Protein AF-A0A6B0X9F2-F1 (afdb_monomer_lite)

Foldseek 3Di:
DAQPLCVVCVVLLVQLLVQLVCCVVPVDDGPLVSLVVLLVSLVVLLVVLVVVVCVVPPVSLQSNLVSLCSSLSSLLSHDADPDLLSNLVSLLSSCVSCVSNVNLVVSLVSLVVDDDRPQPCVDDPVSNVSSVVSVVSSCVSNVNPPPPPDD

pLDDT: mean 87.17, std 11.59, range [37.88, 97.44]

Radius of gyration: 16.57 Å; chains: 1; bounding box: 43×41×41 Å

Secondary structure (DSSP, 8-state):
---HHHHHTHHHHHHHHHHHHHHHHH-PPP-HHHHHHHHHHHHHHHHHHHHTTGGG-HHHHHHHHHHHHHHHHHHHTSPPPSSHHHHHHHHHHHHHHHHHTT-HHHHHHHHHHSPPP---TTS-HHHHHHHHHHHHHHHHHTT--TTTT--

Structure (mmCIF, N/CA/C/O backbone):
data_AF-A0A6B0X9F2-F1
#
_entry.id   AF-A0A6B0X9F2-F1
#
loop_
_atom_site.group_PDB
_atom_site.id
_atom_site.type_symbol
_atom_site.label_atom_id
_atom_site.label_alt_id
_atom_site.label_comp_id
_atom_site.label_asym_id
_atom_site.label_entity_id
_atom_site.label_seq_id
_atom_site.pdbx_PDB_ins_code
_atom_site.Cartn_x
_atom_site.Cartn_y
_atom_site.Cartn_z
_atom_site.occupancy
_atom_site.B_iso_or_equiv
_atom_site.auth_seq_id
_atom_site.auth_comp_id
_atom_site.auth_asym_id
_atom_site.auth_atom_id
_atom_site.pdbx_PDB_model_num
ATOM 1 N N . MET A 1 1 ? -16.708 13.340 14.259 1.00 61.38 1 MET A N 1
ATOM 2 C CA . MET A 1 1 ? -17.389 12.092 13.849 1.00 61.38 1 MET A CA 1
ATOM 3 C C . MET A 1 1 ? -16.388 11.350 12.998 1.00 61.38 1 MET A C 1
ATOM 5 O O . MET A 1 1 ? -15.766 12.028 12.187 1.00 61.38 1 MET A O 1
ATOM 9 N N . SER A 1 2 ? -16.171 10.059 13.250 1.00 73.44 2 SER A N 1
ATOM 10 C CA . SER A 1 2 ? -15.194 9.296 12.471 1.00 73.44 2 SER A CA 1
ATOM 11 C C . SER A 1 2 ? -15.697 9.139 11.039 1.00 73.44 2 SER A C 1
ATOM 13 O O . SER A 1 2 ? -16.906 9.163 10.790 1.00 73.44 2 SER A O 1
ATOM 15 N N . HIS A 1 3 ? -14.774 9.055 10.086 1.00 81.69 3 HIS A N 1
ATOM 16 C CA . HIS A 1 3 ? -15.112 8.846 8.686 1.00 81.69 3 HIS A CA 1
ATOM 17 C C . HIS A 1 3 ? -15.993 7.594 8.527 1.00 81.69 3 HIS A C 1
ATOM 19 O O . HIS A 1 3 ? -15.615 6.498 8.948 1.00 81.69 3 HIS A O 1
ATOM 25 N N . TRP A 1 4 ? -17.166 7.751 7.910 1.00 85.94 4 TRP A N 1
ATOM 26 C CA . TRP A 1 4 ? -18.206 6.714 7.854 1.00 85.94 4 TRP A CA 1
ATOM 27 C C . TRP A 1 4 ? -17.702 5.391 7.250 1.00 85.94 4 TRP A C 1
ATOM 29 O O . TRP A 1 4 ? -18.047 4.315 7.732 1.00 85.94 4 TRP A O 1
ATOM 39 N N . LEU A 1 5 ? -16.830 5.465 6.235 1.00 84.38 5 LEU A N 1
ATOM 40 C CA . LEU A 1 5 ? -16.269 4.284 5.571 1.00 84.38 5 LEU A CA 1
ATOM 41 C C . LEU A 1 5 ? -15.306 3.512 6.483 1.00 84.38 5 LEU A C 1
ATOM 43 O O . LEU A 1 5 ? -15.192 2.295 6.368 1.00 84.38 5 LEU A O 1
ATOM 47 N N . LEU A 1 6 ? -14.619 4.208 7.397 1.00 85.00 6 LEU A N 1
ATOM 48 C CA . LEU A 1 6 ? -13.744 3.557 8.373 1.00 85.00 6 LEU A CA 1
ATOM 49 C C . LEU A 1 6 ? -14.575 2.820 9.426 1.00 85.00 6 LEU A C 1
ATOM 51 O O . LEU A 1 6 ? -14.226 1.705 9.799 1.00 85.00 6 LEU A O 1
ATOM 55 N N . GLU A 1 7 ? -15.701 3.403 9.848 1.00 86.75 7 GLU A N 1
ATOM 56 C CA . GLU A 1 7 ? -16.622 2.764 10.795 1.00 86.75 7 GLU A CA 1
ATOM 57 C C . GLU A 1 7 ? -17.283 1.510 10.196 1.00 86.75 7 GLU A C 1
ATOM 59 O O . GLU A 1 7 ? -17.335 0.469 10.848 1.00 86.75 7 GLU A O 1
ATOM 64 N N . GLU A 1 8 ? -17.746 1.574 8.943 1.00 88.25 8 GLU A N 1
ATOM 65 C CA . GLU A 1 8 ? -18.437 0.452 8.289 1.00 88.25 8 GLU A CA 1
ATOM 66 C C . GLU A 1 8 ? -17.504 -0.742 8.009 1.00 88.25 8 GLU A C 1
ATOM 68 O O . GLU A 1 8 ? -17.936 -1.895 8.005 1.00 88.25 8 GLU A O 1
ATOM 73 N N . GLN A 1 9 ? -16.215 -0.484 7.776 1.00 88.56 9 GLN A N 1
ATOM 74 C CA . GLN A 1 9 ? -15.267 -1.480 7.262 1.00 88.56 9 GLN A CA 1
ATOM 75 C C . GLN A 1 9 ? -14.244 -1.939 8.312 1.00 88.56 9 GLN A C 1
ATOM 77 O O . GLN A 1 9 ? -13.284 -2.648 7.989 1.00 88.56 9 GLN A O 1
ATOM 82 N N . GLU A 1 10 ? -14.466 -1.578 9.577 1.00 88.38 10 GLU A N 1
ATOM 83 C CA . GLU A 1 10 ? -13.551 -1.840 10.687 1.00 88.38 10 GLU A CA 1
ATOM 84 C C . GLU A 1 10 ? -13.248 -3.334 10.861 1.00 88.38 10 GLU A C 1
ATOM 86 O O . GLU A 1 10 ? -12.090 -3.733 10.989 1.00 88.38 10 GLU A O 1
ATOM 91 N N . GLU A 1 11 ? -14.269 -4.193 10.799 1.00 88.31 11 GLU A N 1
ATOM 92 C CA . GLU A 1 11 ? -14.082 -5.641 10.947 1.00 88.31 11 GLU A CA 1
ATOM 93 C C . GLU A 1 11 ? -13.207 -6.224 9.831 1.00 88.31 11 GLU A C 1
ATOM 95 O O . GLU A 1 11 ? -12.300 -7.017 10.098 1.00 88.31 11 GLU A O 1
ATOM 100 N N . MET A 1 12 ? -13.439 -5.805 8.583 1.00 90.69 12 MET A N 1
ATOM 101 C CA . MET A 1 12 ? -12.651 -6.250 7.432 1.00 90.69 12 MET A CA 1
ATOM 102 C C . MET A 1 12 ? -11.198 -5.778 7.553 1.00 90.69 12 MET A C 1
ATOM 104 O O . MET A 1 12 ? -10.276 -6.564 7.317 1.00 90.69 12 MET A O 1
ATOM 108 N N . ARG A 1 13 ? -10.988 -4.521 7.967 1.00 90.44 13 ARG A N 1
ATOM 109 C CA . ARG A 1 13 ? -9.662 -3.942 8.221 1.00 90.44 13 ARG A CA 1
ATOM 110 C C . ARG A 1 13 ? -8.887 -4.764 9.249 1.00 90.44 13 ARG A C 1
ATOM 112 O O . ARG A 1 13 ? -7.778 -5.216 8.962 1.00 90.44 13 ARG A O 1
ATOM 119 N N . GLN A 1 14 ? -9.485 -5.021 10.411 1.00 91.88 14 GLN A N 1
ATOM 120 C CA . GLN A 1 14 ? -8.849 -5.787 11.488 1.00 91.88 14 GLN A CA 1
ATOM 121 C C . GLN A 1 14 ? -8.523 -7.222 11.060 1.00 91.88 14 GLN A C 1
ATOM 123 O O . GLN A 1 14 ? -7.441 -7.743 11.350 1.00 91.88 14 GLN A O 1
ATOM 128 N N . GLN A 1 15 ? -9.432 -7.869 10.326 1.00 90.81 15 GLN A N 1
ATOM 129 C CA . GLN A 1 15 ? -9.200 -9.211 9.796 1.00 90.81 15 GLN A CA 1
ATOM 130 C C . GLN A 1 15 ? -8.037 -9.238 8.797 1.00 90.81 15 GLN A C 1
ATOM 132 O O . GLN A 1 15 ? -7.172 -10.110 8.903 1.00 90.81 15 GLN A O 1
ATOM 137 N N . ALA A 1 16 ? -7.971 -8.280 7.869 1.00 90.50 16 ALA A N 1
ATOM 138 C CA . ALA A 1 16 ? -6.897 -8.194 6.883 1.00 90.50 16 ALA A CA 1
ATOM 139 C C . ALA A 1 16 ? -5.528 -7.932 7.536 1.00 90.50 16 ALA A C 1
ATOM 141 O O . ALA A 1 16 ? -4.560 -8.633 7.235 1.00 90.50 16 ALA A O 1
ATOM 142 N N . LEU A 1 17 ? -5.447 -6.994 8.488 1.00 91.31 17 LEU A N 1
ATOM 143 C CA . LEU A 1 17 ? -4.208 -6.705 9.224 1.00 91.31 17 LEU A CA 1
ATOM 144 C C . LEU A 1 17 ? -3.718 -7.931 10.005 1.00 91.31 17 LEU A C 1
ATOM 146 O O . LEU A 1 17 ? -2.532 -8.270 9.971 1.00 91.31 17 LEU A O 1
ATOM 150 N N . LYS A 1 18 ? -4.641 -8.663 10.639 1.00 91.12 18 LYS A N 1
ATOM 151 C CA . LYS A 1 18 ? -4.323 -9.916 11.329 1.00 91.12 18 LYS A CA 1
ATOM 152 C C . LYS A 1 18 ? -3.777 -10.976 10.371 1.00 91.12 18 LYS A C 1
ATOM 154 O O . LYS A 1 18 ? -2.835 -11.677 10.733 1.00 91.12 18 LYS A O 1
ATOM 159 N N . GLN A 1 19 ? -4.324 -11.097 9.159 1.00 87.81 19 GLN A N 1
ATOM 160 C CA . GLN A 1 19 ? -3.809 -12.025 8.142 1.00 87.81 19 GLN A CA 1
ATOM 161 C C . GLN A 1 19 ? -2.374 -11.681 7.735 1.00 87.81 19 GLN A C 1
ATOM 163 O O . GLN A 1 19 ? -1.528 -12.574 7.698 1.00 87.81 19 GLN A O 1
ATOM 168 N N . VAL A 1 20 ? -2.072 -10.398 7.511 1.00 87.62 20 VAL A N 1
ATOM 169 C CA . VAL A 1 20 ? -0.704 -9.947 7.206 1.00 87.62 20 VAL A CA 1
ATOM 170 C C . VAL A 1 20 ? 0.257 -10.315 8.335 1.00 87.62 20 VAL A C 1
ATOM 172 O O . VAL A 1 20 ? 1.315 -10.895 8.088 1.00 87.62 20 VAL A O 1
ATOM 175 N N . GLN A 1 21 ? -0.127 -10.049 9.583 1.00 87.00 21 GLN A N 1
ATOM 176 C CA . GLN A 1 21 ? 0.717 -10.349 10.737 1.00 87.00 21 GLN A CA 1
ATOM 177 C C . GLN A 1 21 ? 0.928 -11.860 10.930 1.00 87.00 21 GLN A C 1
ATOM 179 O O . GLN A 1 21 ? 2.030 -12.311 11.245 1.00 87.00 21 GLN A O 1
ATOM 184 N N . LEU A 1 22 ? -0.107 -12.670 10.689 1.00 83.75 22 LEU A N 1
ATOM 185 C CA . LEU A 1 22 ? 0.002 -14.128 10.722 1.00 83.75 22 LEU A CA 1
ATOM 186 C C . LEU A 1 22 ? 0.908 -14.663 9.610 1.00 83.75 22 LEU A C 1
ATOM 188 O O . LEU A 1 22 ? 1.691 -15.577 9.873 1.00 83.75 22 LEU A O 1
ATOM 192 N N . ALA A 1 23 ? 0.832 -14.108 8.401 1.00 83.06 23 ALA A N 1
ATOM 193 C CA . ALA A 1 23 ? 1.672 -14.512 7.278 1.00 83.06 23 ALA A CA 1
ATOM 194 C C . ALA A 1 23 ? 3.154 -14.200 7.532 1.00 83.06 23 ALA A C 1
ATOM 196 O O . ALA A 1 23 ? 4.010 -15.061 7.314 1.00 83.06 23 ALA A O 1
ATOM 197 N N . GLN A 1 24 ? 3.449 -13.023 8.095 1.00 80.00 24 GLN A N 1
ATOM 198 C CA . GLN A 1 24 ? 4.803 -12.637 8.506 1.00 80.00 24 GLN A CA 1
ATOM 199 C C . GLN A 1 24 ? 5.374 -13.585 9.571 1.00 80.00 24 GLN A C 1
ATOM 201 O O . GLN A 1 24 ? 6.518 -14.018 9.454 1.00 80.00 24 GLN A O 1
ATOM 206 N N . ASN A 1 25 ? 4.566 -13.961 10.567 1.00 77.62 25 ASN A N 1
ATOM 207 C CA . ASN A 1 25 ? 5.018 -14.774 11.701 1.00 77.62 25 ASN A CA 1
ATOM 208 C C . ASN A 1 25 ? 5.042 -16.286 11.425 1.00 77.62 25 ASN A C 1
ATOM 210 O O . ASN A 1 25 ? 5.825 -17.009 12.033 1.00 77.62 25 ASN A O 1
ATOM 214 N N . SER A 1 26 ? 4.152 -16.778 10.561 1.00 71.56 26 SER A N 1
ATOM 215 C CA . SER A 1 26 ? 3.859 -18.217 10.435 1.00 71.56 26 SER A CA 1
ATOM 216 C C . SER A 1 26 ? 4.166 -18.787 9.049 1.00 71.56 26 SER A C 1
ATOM 218 O O . SER A 1 26 ? 3.926 -19.973 8.834 1.00 71.56 26 SER A O 1
ATOM 220 N N . HIS A 1 27 ? 4.590 -17.946 8.096 1.00 64.50 27 HIS A N 1
ATOM 221 C CA . HIS A 1 27 ? 4.733 -18.280 6.667 1.00 64.50 27 HIS A CA 1
ATOM 222 C C . HIS A 1 27 ? 3.480 -18.942 6.061 1.00 64.50 27 HIS A C 1
ATOM 224 O O . HIS A 1 27 ? 3.553 -19.691 5.088 1.00 64.50 27 HIS A O 1
ATOM 230 N N . LYS A 1 28 ? 2.307 -18.681 6.650 1.00 72.00 28 LYS A N 1
ATOM 231 C CA . LYS A 1 28 ? 1.024 -19.149 6.127 1.00 72.00 28 LYS A CA 1
ATOM 232 C C . LYS A 1 28 ? 0.596 -18.262 4.968 1.00 72.00 28 LYS A C 1
ATOM 234 O O . LYS A 1 28 ? 0.807 -17.052 5.004 1.00 72.00 28 LYS A O 1
ATOM 239 N N . GLN A 1 29 ? -0.041 -18.876 3.975 1.00 74.44 29 GLN A N 1
ATOM 240 C CA . GLN A 1 29 ? -0.613 -18.150 2.851 1.00 74.44 29 GLN A CA 1
ATOM 241 C C . GLN A 1 29 ? -1.716 -17.216 3.359 1.00 74.44 29 GLN A C 1
ATOM 243 O O . GLN A 1 29 ? -2.668 -17.664 4.001 1.00 74.44 29 GLN A O 1
ATOM 248 N N . ALA A 1 30 ? -1.546 -15.922 3.107 1.00 82.81 30 ALA A N 1
ATOM 249 C CA . ALA A 1 30 ? -2.532 -14.914 3.451 1.00 82.81 30 ALA A CA 1
ATOM 250 C C . ALA A 1 30 ? -3.680 -14.920 2.432 1.00 82.81 30 ALA A C 1
ATOM 252 O O . ALA A 1 30 ? -3.479 -15.253 1.262 1.00 82.81 30 ALA A O 1
ATOM 253 N N . ASP A 1 31 ? -4.876 -14.510 2.855 1.00 90.06 31 ASP A N 1
ATOM 254 C CA . ASP A 1 31 ? -5.970 -14.242 1.921 1.00 90.06 31 ASP A CA 1
ATOM 255 C C . ASP A 1 31 ? -5.698 -12.929 1.171 1.00 90.06 31 ASP A C 1
ATOM 257 O O . ASP A 1 31 ? -6.070 -11.837 1.605 1.00 90.06 31 ASP A O 1
ATOM 261 N N . GLU A 1 32 ? -5.012 -13.041 0.034 1.00 91.38 32 GLU A N 1
ATOM 262 C CA . GLU A 1 32 ? -4.650 -11.901 -0.811 1.00 91.38 32 GLU A CA 1
ATOM 263 C C . GLU A 1 32 ? -5.869 -11.109 -1.297 1.00 91.38 32 GLU A C 1
ATOM 265 O O . GLU A 1 32 ? -5.779 -9.892 -1.464 1.00 91.38 32 GLU A O 1
ATOM 270 N N . LYS A 1 33 ? -7.022 -11.763 -1.509 1.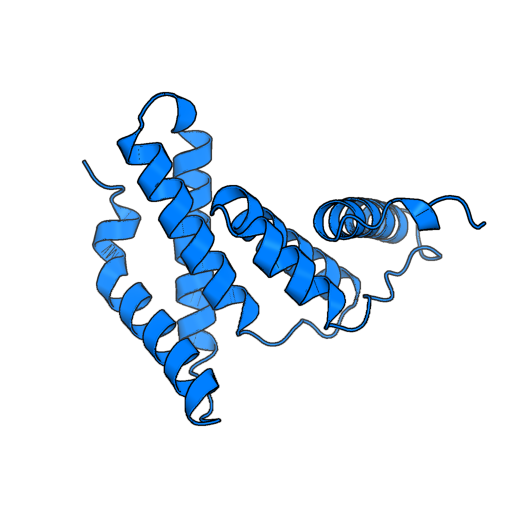00 92.94 33 LYS A N 1
ATOM 271 C CA . LYS A 1 33 ? -8.240 -11.075 -1.962 1.00 92.94 33 LYS A CA 1
ATOM 272 C C . LYS A 1 33 ? -8.800 -10.197 -0.855 1.00 92.94 33 LYS A C 1
ATOM 274 O O . LYS A 1 33 ? -9.168 -9.053 -1.123 1.00 92.94 33 LYS A O 1
ATOM 279 N N . LEU A 1 34 ? -8.837 -10.716 0.372 1.00 93.31 34 LEU A N 1
ATOM 280 C CA . LEU A 1 34 ? -9.242 -9.945 1.544 1.00 93.31 34 LEU A CA 1
ATOM 281 C C . LEU A 1 34 ? -8.296 -8.762 1.773 1.00 93.31 34 LEU A C 1
ATOM 283 O O . LEU A 1 34 ? -8.759 -7.636 1.938 1.00 93.31 34 LEU A O 1
ATOM 287 N N . ILE A 1 35 ? -6.982 -9.002 1.722 1.00 94.12 35 ILE A N 1
ATOM 288 C CA . ILE A 1 35 ? -5.964 -7.958 1.906 1.00 94.12 35 ILE A CA 1
ATOM 289 C C . ILE A 1 35 ? -6.100 -6.874 0.837 1.00 94.12 35 ILE A C 1
ATOM 291 O O . ILE A 1 35 ? -6.116 -5.691 1.172 1.00 94.12 35 ILE A O 1
ATOM 295 N N . ARG A 1 36 ? -6.242 -7.256 -0.438 1.00 94.88 36 ARG A N 1
ATOM 296 C CA . ARG A 1 36 ? -6.408 -6.295 -1.533 1.00 94.88 36 ARG A CA 1
ATOM 297 C C . ARG A 1 36 ? -7.678 -5.472 -1.373 1.00 94.88 36 ARG A C 1
ATOM 299 O O . ARG A 1 36 ? -7.609 -4.253 -1.463 1.00 94.88 36 ARG A O 1
ATOM 306 N N . ARG A 1 37 ? -8.808 -6.112 -1.062 1.00 94.88 37 ARG A N 1
ATOM 307 C CA . ARG A 1 37 ? -10.076 -5.405 -0.849 1.00 94.88 37 ARG A CA 1
ATOM 308 C C . ARG A 1 37 ? -9.989 -4.415 0.313 1.00 94.88 37 ARG A C 1
ATOM 310 O O . ARG A 1 37 ? -10.441 -3.285 0.171 1.00 94.88 37 ARG A O 1
ATOM 317 N N . ALA A 1 38 ? -9.401 -4.821 1.437 1.00 95.31 38 ALA A N 1
ATOM 318 C CA . ALA A 1 38 ? -9.218 -3.942 2.587 1.00 95.31 38 ALA A CA 1
ATOM 319 C C . ALA A 1 38 ? -8.283 -2.764 2.266 1.00 95.31 38 ALA A C 1
ATOM 321 O O . ALA A 1 38 ? -8.589 -1.632 2.629 1.00 95.31 38 ALA A O 1
ATOM 322 N N . ALA A 1 39 ? -7.192 -3.007 1.534 1.00 96.12 39 ALA A N 1
ATOM 323 C CA . ALA A 1 39 ? -6.287 -1.954 1.081 1.00 96.12 39 ALA A CA 1
ATOM 324 C C . ALA A 1 39 ? -6.974 -0.948 0.143 1.00 96.12 39 ALA A C 1
ATOM 326 O O . ALA A 1 39 ? -6.811 0.255 0.324 1.00 96.12 39 ALA A O 1
ATOM 327 N N . ASP A 1 40 ? -7.751 -1.428 -0.833 1.00 95.19 40 ASP A N 1
ATOM 328 C CA . ASP A 1 40 ? -8.464 -0.572 -1.788 1.00 95.19 40 ASP A CA 1
ATOM 329 C C . ASP A 1 40 ? -9.521 0.299 -1.076 1.00 95.19 40 ASP A C 1
ATOM 331 O O . ASP A 1 40 ? -9.622 1.491 -1.347 1.00 95.19 40 ASP A O 1
ATOM 335 N N . VAL A 1 41 ? -10.260 -0.260 -0.110 1.00 96.00 41 VAL A N 1
ATOM 336 C CA . VAL A 1 41 ? -11.246 0.488 0.694 1.00 96.00 41 VAL A CA 1
ATOM 337 C C . VAL A 1 41 ? -10.587 1.546 1.581 1.00 96.00 41 VAL A C 1
ATOM 339 O O . VAL A 1 41 ? -11.082 2.668 1.670 1.00 96.00 41 VAL A O 1
ATOM 342 N N . LEU A 1 42 ? -9.466 1.217 2.224 1.00 95.62 42 LEU A N 1
ATOM 343 C CA . LEU A 1 42 ? -8.727 2.191 3.027 1.00 95.62 42 LEU A CA 1
ATOM 344 C C . LEU A 1 42 ? -8.150 3.311 2.168 1.00 95.62 42 LEU A C 1
ATOM 346 O O . LEU A 1 42 ? -8.183 4.465 2.580 1.00 95.62 42 LEU A O 1
ATOM 350 N N . GLU A 1 43 ? -7.664 3.000 0.967 1.00 95.62 43 GLU A N 1
ATOM 351 C CA . GLU A 1 43 ? -7.232 4.035 0.031 1.00 95.62 43 GLU A CA 1
ATOM 352 C C . GLU A 1 43 ? -8.391 4.951 -0.376 1.00 95.62 43 GLU A C 1
ATOM 354 O O . GLU A 1 43 ? -8.195 6.162 -0.434 1.00 95.62 43 GLU A O 1
ATOM 359 N N . MET A 1 44 ? -9.597 4.419 -0.602 1.00 95.56 44 MET A N 1
ATOM 360 C CA . MET A 1 44 ? -10.772 5.263 -0.854 1.00 95.56 44 MET A CA 1
ATOM 361 C C . MET A 1 44 ? -11.041 6.218 0.317 1.00 95.56 44 MET A C 1
ATOM 363 O O . MET A 1 44 ? -11.198 7.412 0.088 1.00 95.56 44 MET A O 1
ATOM 367 N N . ALA A 1 45 ? -10.992 5.729 1.562 1.00 94.25 45 ALA A N 1
ATOM 368 C CA . ALA A 1 45 ? -11.145 6.584 2.742 1.00 94.25 45 ALA A CA 1
ATOM 369 C C . ALA A 1 45 ? -10.049 7.662 2.831 1.00 94.25 45 ALA A C 1
ATOM 371 O O . ALA A 1 45 ? -10.325 8.805 3.185 1.00 94.25 45 ALA A O 1
ATOM 372 N N . VAL A 1 46 ? -8.803 7.316 2.492 1.00 95.00 46 VAL A N 1
ATOM 373 C CA . VAL A 1 46 ? -7.689 8.273 2.431 1.00 95.00 46 VAL A CA 1
ATOM 374 C C . VAL A 1 46 ? -7.955 9.350 1.384 1.00 95.00 46 VAL A C 1
ATOM 376 O O . VAL A 1 46 ? -7.755 10.527 1.670 1.00 95.00 46 VAL A O 1
ATOM 379 N N . LEU A 1 47 ? -8.411 8.973 0.188 1.00 94.00 47 LEU A N 1
ATOM 380 C CA . LEU A 1 47 ? -8.735 9.925 -0.874 1.00 94.00 47 LEU A CA 1
ATOM 381 C C . LEU A 1 47 ? -9.863 10.872 -0.454 1.00 94.00 47 LEU A C 1
ATOM 383 O O . LEU A 1 47 ? -9.717 12.079 -0.635 1.00 94.00 47 LEU A O 1
ATOM 387 N N . ASP A 1 48 ? -10.929 10.350 0.154 1.00 92.50 48 ASP A N 1
ATOM 388 C CA . ASP A 1 48 ? -12.041 11.160 0.664 1.00 92.50 48 ASP A CA 1
ATOM 389 C C . ASP A 1 48 ? -11.546 12.166 1.718 1.00 92.50 48 ASP A C 1
ATOM 391 O O . ASP A 1 48 ? -11.785 13.367 1.600 1.00 92.50 48 ASP A O 1
ATOM 395 N N . LEU A 1 49 ? -10.748 11.713 2.691 1.00 92.00 49 LEU A N 1
ATOM 396 C CA . LEU A 1 49 ? -10.182 12.573 3.737 1.00 92.00 49 LEU A CA 1
ATOM 397 C C . LEU A 1 49 ? -9.213 13.639 3.194 1.00 92.00 49 LEU A C 1
ATOM 399 O O . LEU A 1 49 ? -9.174 14.754 3.720 1.00 92.00 49 LEU A O 1
ATOM 403 N N . VAL A 1 50 ? -8.439 13.331 2.146 1.00 91.06 50 VAL A N 1
ATOM 404 C CA . VAL A 1 50 ? -7.586 14.319 1.458 1.00 91.06 50 VAL A CA 1
ATOM 405 C C . VAL A 1 50 ? -8.436 15.359 0.728 1.00 91.06 50 VAL A C 1
ATOM 407 O O . VAL A 1 50 ? -8.123 16.547 0.783 1.00 91.06 50 VAL A O 1
ATOM 410 N N . LEU A 1 51 ? -9.506 14.933 0.049 1.00 89.75 51 LEU A N 1
ATOM 411 C CA . LEU A 1 51 ? -10.399 15.827 -0.695 1.00 89.75 51 LEU A CA 1
ATOM 412 C C . LEU A 1 51 ? -11.233 16.730 0.222 1.00 89.75 51 LEU A C 1
ATOM 414 O O . LEU A 1 51 ? -11.554 17.853 -0.159 1.00 89.75 51 LEU A O 1
ATOM 418 N N . GLU A 1 52 ? -11.553 16.265 1.428 1.00 86.44 52 GLU A N 1
ATOM 419 C CA . GLU A 1 52 ? -12.262 17.036 2.454 1.00 86.44 52 GLU A CA 1
ATOM 420 C C . GLU A 1 52 ? -11.367 18.015 3.241 1.00 86.44 52 GLU A C 1
ATOM 422 O O . GLU A 1 52 ? -11.829 18.613 4.213 1.00 86.44 52 GLU A O 1
ATOM 427 N N . ASP A 1 53 ? -10.105 18.185 2.835 1.00 76.44 53 ASP A N 1
ATOM 428 C CA . ASP A 1 53 ? -9.112 19.055 3.476 1.00 76.44 53 ASP A CA 1
ATOM 429 C C . ASP A 1 53 ? -8.981 18.811 4.990 1.00 76.44 53 ASP A C 1
ATOM 431 O O . ASP A 1 53 ? -9.086 19.708 5.832 1.00 76.44 53 ASP A O 1
ATOM 435 N N . ALA A 1 54 ? -8.714 17.551 5.352 1.00 69.94 54 ALA A N 1
ATOM 436 C CA . ALA A 1 54 ? -8.461 17.132 6.731 1.00 69.94 54 ALA A CA 1
ATOM 437 C C . ALA A 1 54 ? -7.319 17.902 7.439 1.00 69.94 54 ALA A C 1
ATOM 439 O O . ALA A 1 54 ? -7.135 17.733 8.640 1.00 69.94 54 ALA A O 1
ATOM 440 N N . VAL A 1 55 ? -6.561 18.756 6.738 1.00 62.72 55 VAL A N 1
ATOM 441 C CA . VAL A 1 55 ? -5.437 19.547 7.273 1.00 62.72 55 VAL A CA 1
ATOM 442 C C . VAL A 1 55 ? -5.876 20.523 8.372 1.00 62.72 55 VAL A C 1
ATOM 444 O O . VAL A 1 55 ? -5.073 20.894 9.227 1.00 62.72 55 VAL A O 1
ATOM 447 N N . HIS A 1 56 ? -7.148 20.924 8.388 1.00 71.94 56 HIS A N 1
ATOM 448 C CA . HIS A 1 56 ? -7.681 21.868 9.374 1.00 71.94 56 HIS A CA 1
ATOM 449 C C . HIS A 1 56 ? -8.392 21.213 10.570 1.00 71.94 56 HIS A C 1
ATOM 451 O O . HIS A 1 56 ? -8.824 21.922 11.480 1.00 71.94 56 HIS A O 1
ATOM 457 N N . ASP A 1 57 ? -8.482 19.880 10.604 1.00 85.75 57 ASP A N 1
ATOM 458 C CA . ASP A 1 57 ? -9.115 19.114 11.680 1.00 85.75 57 ASP A CA 1
ATOM 459 C C . ASP A 1 57 ? -8.160 18.014 12.165 1.00 85.75 57 ASP A C 1
ATOM 461 O O . ASP A 1 57 ? -7.940 17.009 11.489 1.00 85.75 57 ASP A O 1
ATOM 465 N N . G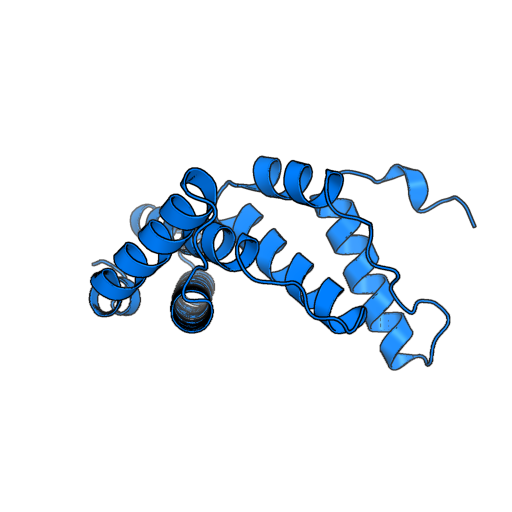LU A 1 58 ? -7.607 18.185 13.370 1.00 87.31 58 GLU A N 1
ATOM 466 C CA . GLU A 1 58 ? -6.649 17.240 13.958 1.00 87.31 58 GLU A CA 1
ATOM 467 C C . GLU A 1 58 ? -7.184 15.803 14.040 1.00 87.31 58 GLU A C 1
ATOM 469 O O . GLU A 1 58 ? -6.413 14.849 13.919 1.00 87.31 58 GLU A O 1
ATOM 474 N N . GLN A 1 59 ? -8.489 15.622 14.259 1.00 87.81 59 GLN A N 1
ATOM 475 C CA . GLN A 1 59 ? -9.085 14.293 14.344 1.00 87.81 59 GLN A CA 1
ATOM 476 C C . GLN A 1 59 ? -9.118 13.638 12.962 1.00 87.81 59 GLN A C 1
ATOM 478 O O . GLN A 1 59 ? -8.696 12.490 12.816 1.00 87.81 59 GLN A O 1
ATOM 483 N N . ARG A 1 60 ? -9.542 14.380 11.935 1.00 87.44 60 ARG A N 1
ATOM 484 C CA . ARG A 1 60 ? -9.535 13.894 10.547 1.00 87.44 60 ARG A CA 1
ATOM 485 C C . ARG A 1 60 ? -8.120 13.644 10.041 1.00 87.44 60 ARG A C 1
ATOM 487 O O . ARG A 1 60 ? -7.889 12.662 9.342 1.00 87.44 60 ARG A O 1
ATOM 494 N N . GLN A 1 61 ? -7.157 14.475 10.435 1.00 91.00 61 GLN A N 1
ATOM 495 C CA . GLN A 1 61 ? -5.748 14.261 10.117 1.00 91.00 61 GLN A CA 1
ATOM 496 C C . GLN A 1 61 ? -5.225 12.949 10.722 1.00 91.00 61 GLN A C 1
ATOM 498 O O . GLN A 1 61 ? -4.498 12.212 10.056 1.00 91.00 61 GLN A O 1
ATOM 503 N N . ARG A 1 62 ? -5.613 12.618 11.960 1.00 91.69 62 ARG A N 1
ATOM 504 C CA . ARG A 1 62 ? -5.260 11.327 12.576 1.00 91.69 62 ARG A CA 1
ATOM 505 C C . ARG A 1 62 ? -5.918 10.153 11.859 1.00 91.69 62 ARG A C 1
ATOM 507 O O . ARG A 1 62 ? -5.262 9.139 11.641 1.00 91.69 62 ARG A O 1
ATOM 514 N N . GLU A 1 63 ? -7.188 10.282 11.482 1.00 92.62 63 GLU A N 1
ATOM 515 C CA . GLU A 1 63 ? -7.902 9.255 10.711 1.00 92.62 63 GLU A CA 1
ATOM 516 C C . GLU A 1 63 ? -7.241 9.016 9.349 1.00 92.62 63 GLU A C 1
ATOM 518 O O . GLU A 1 63 ? -7.007 7.865 8.981 1.00 92.62 63 GLU A O 1
ATOM 523 N N . LEU A 1 64 ? -6.838 10.089 8.661 1.00 94.44 64 LEU A N 1
ATOM 524 C CA . LEU A 1 64 ? -6.082 10.035 7.410 1.00 94.44 64 LEU A CA 1
ATOM 525 C C . LEU A 1 64 ? -4.766 9.272 7.591 1.00 94.44 64 LEU A C 1
ATOM 527 O O . LEU A 1 64 ? -4.476 8.347 6.832 1.00 94.44 64 LEU A O 1
ATOM 531 N N . GLN A 1 65 ? -3.979 9.643 8.606 1.00 95.19 65 GLN A N 1
ATOM 532 C CA . GLN A 1 65 ? -2.688 9.014 8.883 1.00 95.19 65 GLN A CA 1
ATOM 533 C C . GLN A 1 65 ? -2.840 7.521 9.191 1.00 95.19 65 GLN A C 1
ATOM 535 O O . GLN A 1 65 ? -2.111 6.698 8.638 1.00 95.19 65 GLN A O 1
ATOM 540 N N . LEU A 1 66 ? -3.805 7.156 10.038 1.00 95.06 66 LEU A N 1
ATOM 541 C CA . LEU A 1 66 ? -4.059 5.761 10.397 1.00 95.06 66 LEU A CA 1
ATOM 542 C C . LEU A 1 66 ? -4.522 4.942 9.189 1.00 95.06 66 LEU A C 1
ATOM 544 O O . LEU A 1 66 ? -3.964 3.877 8.926 1.00 95.06 66 LEU A O 1
ATOM 548 N N . ALA A 1 67 ? -5.492 5.449 8.425 1.00 95.75 67 ALA A N 1
ATOM 549 C CA . ALA A 1 67 ? -5.997 4.760 7.243 1.00 95.75 67 ALA A CA 1
ATOM 550 C C . ALA A 1 67 ? -4.898 4.565 6.185 1.00 95.75 67 ALA A C 1
ATOM 552 O O . ALA A 1 67 ? -4.764 3.476 5.625 1.00 95.75 67 ALA A O 1
ATOM 553 N N . ALA A 1 68 ? -4.062 5.584 5.959 1.00 97.25 68 ALA A N 1
ATOM 554 C CA . ALA A 1 68 ? -2.952 5.513 5.015 1.00 97.25 68 ALA A CA 1
ATOM 555 C C . ALA A 1 68 ? -1.852 4.540 5.473 1.00 97.25 68 ALA A C 1
ATOM 557 O O . ALA A 1 68 ? -1.344 3.758 4.665 1.00 97.25 68 ALA A O 1
ATOM 558 N N . ALA A 1 69 ? -1.524 4.526 6.769 1.00 97.44 69 ALA A N 1
ATOM 559 C CA . ALA A 1 69 ? -0.557 3.591 7.337 1.00 97.44 69 ALA A CA 1
ATOM 560 C C . ALA A 1 69 ? -1.030 2.132 7.221 1.00 97.44 69 ALA A C 1
ATOM 562 O O . ALA A 1 69 ? -0.244 1.259 6.840 1.00 97.44 69 ALA A O 1
ATOM 563 N N . ASP A 1 70 ? -2.309 1.869 7.499 1.00 97.25 70 ASP A N 1
ATOM 564 C CA . ASP A 1 70 ? -2.901 0.538 7.364 1.00 97.25 70 ASP A CA 1
ATOM 565 C C . ASP A 1 70 ? -2.947 0.102 5.893 1.00 97.25 70 ASP A C 1
ATOM 567 O O . ASP A 1 70 ? -2.523 -1.010 5.566 1.00 97.25 70 ASP A O 1
ATOM 571 N N . ALA A 1 71 ? -3.374 0.987 4.983 1.00 97.44 71 ALA A N 1
ATOM 572 C CA . ALA A 1 71 ? -3.388 0.713 3.546 1.00 97.44 71 ALA A CA 1
ATOM 573 C C . ALA A 1 71 ? -1.986 0.369 3.024 1.00 97.44 71 ALA A C 1
ATOM 575 O O . ALA A 1 71 ? -1.818 -0.616 2.302 1.00 97.44 71 ALA A O 1
ATOM 576 N N . PHE A 1 72 ? -0.961 1.123 3.435 1.00 97.31 72 PHE A N 1
ATOM 577 C CA . PHE A 1 72 ? 0.433 0.818 3.114 1.00 97.31 72 PHE A CA 1
ATOM 578 C C . PHE A 1 72 ? 0.856 -0.562 3.635 1.00 97.31 72 PHE A C 1
ATOM 580 O O . PHE A 1 72 ? 1.431 -1.354 2.882 1.00 97.31 72 PHE A O 1
ATOM 587 N N . CYS A 1 73 ? 0.549 -0.881 4.896 1.00 95.12 73 CYS A N 1
ATOM 588 C CA . CYS A 1 73 ? 0.880 -2.176 5.492 1.00 95.12 73 CYS A CA 1
ATOM 589 C C . CYS A 1 73 ? 0.258 -3.346 4.719 1.00 95.12 73 CYS A C 1
ATOM 591 O O . CYS A 1 73 ? 0.936 -4.349 4.480 1.00 95.12 73 CYS A O 1
ATOM 593 N N . LEU A 1 74 ? -1.007 -3.208 4.315 1.00 95.88 74 LEU A N 1
ATOM 594 C CA . LEU A 1 74 ? -1.725 -4.218 3.541 1.00 95.88 74 LEU A CA 1
ATOM 595 C C . LEU A 1 74 ? -1.179 -4.339 2.115 1.00 95.88 74 LEU A C 1
ATOM 597 O O . LEU A 1 74 ? -0.905 -5.450 1.666 1.00 95.88 74 LEU A O 1
ATOM 601 N N . LEU A 1 75 ? -0.963 -3.220 1.414 1.00 94.94 75 LEU A N 1
ATOM 602 C CA . LEU A 1 75 ? -0.411 -3.234 0.056 1.00 94.94 75 LEU A CA 1
ATOM 603 C C . LEU A 1 75 ? 0.966 -3.890 0.020 1.00 94.94 75 LEU A C 1
ATOM 605 O O . LEU A 1 75 ? 1.214 -4.719 -0.847 1.00 94.94 75 LEU A O 1
ATOM 609 N N . ARG A 1 76 ? 1.838 -3.590 0.985 1.00 93.19 76 ARG A N 1
ATOM 610 C CA . ARG A 1 76 ? 3.181 -4.181 1.069 1.00 93.19 76 ARG A CA 1
ATOM 611 C C . ARG A 1 76 ? 3.167 -5.711 1.197 1.00 93.19 76 ARG A C 1
ATOM 613 O O . ARG A 1 76 ? 4.152 -6.352 0.849 1.00 93.19 76 ARG A O 1
ATOM 620 N N . ALA A 1 77 ? 2.081 -6.298 1.700 1.00 91.88 77 ALA A N 1
ATOM 621 C CA . ALA A 1 77 ? 1.938 -7.746 1.839 1.00 91.88 77 ALA A CA 1
ATOM 622 C C . ALA A 1 77 ? 1.473 -8.451 0.552 1.00 91.88 77 ALA A C 1
ATOM 624 O O . ALA A 1 77 ? 1.472 -9.680 0.501 1.00 91.88 77 ALA A O 1
ATOM 625 N N . LEU A 1 78 ? 1.052 -7.700 -0.469 1.00 92.12 78 LEU A N 1
ATOM 626 C CA . LEU A 1 78 ? 0.553 -8.250 -1.727 1.00 92.12 78 LEU A CA 1
ATOM 627 C C . LEU A 1 78 ? 1.693 -8.480 -2.727 1.00 92.12 78 LEU A C 1
ATOM 629 O O . LEU A 1 78 ? 2.662 -7.716 -2.744 1.00 92.12 78 LEU A O 1
ATOM 633 N N . PRO A 1 79 ? 1.566 -9.483 -3.616 1.00 91.31 79 PRO A N 1
ATOM 634 C CA . PRO A 1 79 ? 2.538 -9.689 -4.676 1.00 91.31 79 PRO A CA 1
ATOM 635 C C . PRO A 1 79 ? 2.564 -8.490 -5.630 1.00 91.31 79 PRO A C 1
ATOM 637 O O . PRO A 1 79 ? 1.529 -7.906 -5.974 1.00 91.31 79 PRO A O 1
ATOM 640 N N . ARG A 1 80 ? 3.767 -8.141 -6.087 1.00 90.69 80 ARG A N 1
ATOM 641 C CA . ARG A 1 80 ? 3.960 -7.101 -7.096 1.00 90.69 80 ARG A CA 1
ATOM 642 C C . ARG A 1 80 ? 3.422 -7.580 -8.455 1.00 90.69 80 ARG A C 1
ATOM 644 O O . ARG A 1 80 ? 3.631 -8.741 -8.810 1.00 90.69 80 ARG A O 1
ATOM 651 N N . PRO A 1 81 ? 2.788 -6.697 -9.246 1.00 92.81 81 PRO A N 1
ATOM 652 C CA . PRO A 1 81 ? 2.486 -6.984 -10.644 1.00 92.81 81 PRO A CA 1
ATOM 653 C C . PRO A 1 81 ? 3.739 -7.376 -11.443 1.00 92.81 81 PRO A C 1
ATOM 655 O O . PRO A 1 81 ? 4.822 -6.847 -11.204 1.00 92.81 81 PRO A O 1
ATOM 658 N N . ALA A 1 82 ? 3.587 -8.284 -12.408 1.00 90.31 82 ALA A N 1
ATOM 659 C CA . ALA A 1 82 ? 4.698 -8.723 -13.256 1.00 90.31 82 ALA A CA 1
ATOM 660 C C . ALA A 1 82 ? 5.098 -7.677 -14.312 1.00 90.31 82 ALA A C 1
ATOM 662 O O . ALA A 1 82 ? 6.264 -7.605 -14.690 1.00 90.31 82 ALA A O 1
ATOM 663 N N . ASP A 1 83 ? 4.142 -6.873 -14.790 1.00 93.06 83 ASP A N 1
ATOM 664 C CA . ASP A 1 83 ? 4.428 -5.785 -15.725 1.00 93.06 83 ASP A CA 1
ATOM 665 C C . ASP A 1 83 ? 5.218 -4.663 -15.016 1.00 93.06 83 ASP A C 1
ATOM 667 O O . ASP A 1 83 ? 4.780 -4.195 -13.960 1.00 93.06 83 ASP A O 1
ATOM 671 N N . PRO A 1 84 ? 6.356 -4.195 -15.567 1.00 91.38 84 PRO A N 1
ATOM 672 C CA . PRO A 1 84 ? 7.184 -3.184 -14.912 1.00 91.38 84 PRO A CA 1
ATOM 673 C C . PRO A 1 84 ? 6.489 -1.838 -14.675 1.00 91.38 84 PRO A C 1
ATOM 675 O O . PRO A 1 84 ? 6.731 -1.196 -13.653 1.00 91.38 84 PRO A O 1
ATOM 678 N N . LEU A 1 85 ? 5.612 -1.386 -15.579 1.00 92.06 85 LEU A N 1
ATOM 679 C CA . LEU A 1 85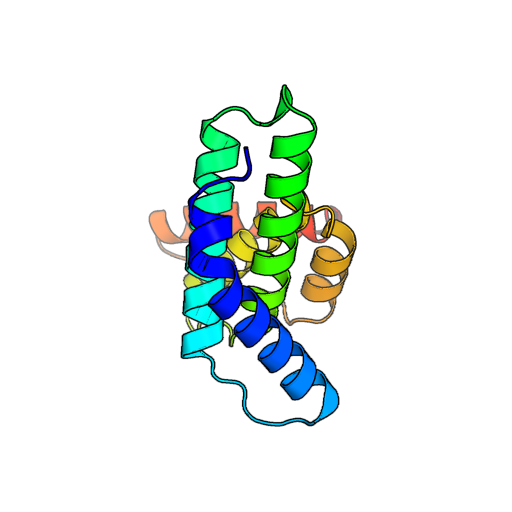 ? 4.887 -0.130 -15.365 1.00 92.06 85 LEU A CA 1
ATOM 680 C C . LEU A 1 85 ? 3.866 -0.289 -14.246 1.00 92.06 85 LEU A C 1
ATOM 682 O O . LEU A 1 85 ? 3.763 0.586 -13.387 1.00 92.06 85 LEU A O 1
ATOM 686 N N . ASP A 1 86 ? 3.136 -1.400 -14.224 1.00 93.88 86 ASP A N 1
ATOM 687 C CA . ASP A 1 86 ? 2.170 -1.663 -13.159 1.00 93.88 86 ASP A CA 1
ATOM 688 C C . ASP A 1 86 ? 2.857 -1.905 -11.811 1.00 93.88 86 ASP A C 1
ATOM 690 O O . ASP A 1 86 ? 2.367 -1.439 -10.783 1.00 93.88 86 ASP A O 1
ATOM 694 N N . ALA A 1 87 ? 4.036 -2.528 -11.806 1.00 93.94 87 ALA A N 1
ATOM 695 C CA . ALA A 1 87 ? 4.904 -2.625 -10.639 1.00 93.94 87 ALA A CA 1
ATOM 696 C C . ALA A 1 87 ? 5.333 -1.247 -10.116 1.00 93.94 87 ALA A C 1
ATOM 698 O O . ALA A 1 87 ? 5.273 -1.000 -8.910 1.00 93.94 87 ALA A O 1
ATOM 699 N N . GLY A 1 88 ? 5.741 -0.342 -11.012 1.00 94.00 88 G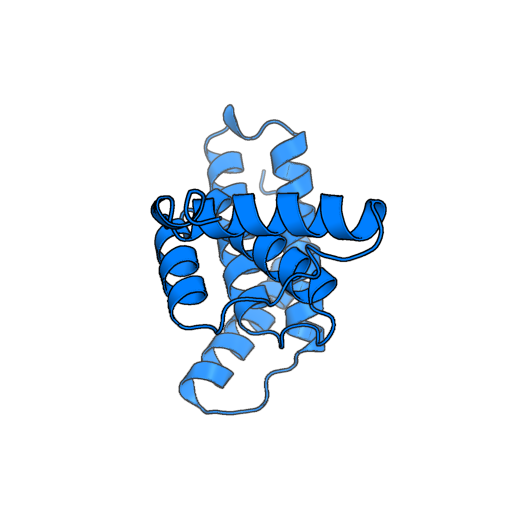LY A N 1
ATOM 700 C CA . GLY A 1 88 ? 6.107 1.029 -10.660 1.00 94.00 88 GLY A CA 1
ATOM 701 C C . GLY A 1 88 ? 4.927 1.818 -10.092 1.00 94.00 88 GLY A C 1
ATOM 702 O O . GLY A 1 88 ? 5.058 2.441 -9.039 1.00 94.00 88 GLY A O 1
ATOM 703 N N . LYS A 1 89 ? 3.749 1.738 -10.726 1.00 95.00 89 LYS A N 1
ATOM 704 C CA . LYS A 1 89 ? 2.511 2.351 -10.209 1.00 95.00 89 LYS A CA 1
ATOM 705 C C . LYS A 1 89 ? 2.139 1.793 -8.841 1.00 95.00 89 LYS A C 1
ATOM 707 O O . LYS A 1 89 ? 1.785 2.556 -7.950 1.00 95.00 89 LYS A O 1
ATOM 712 N N . PHE A 1 90 ? 2.231 0.475 -8.668 1.00 95.44 90 PHE A N 1
ATOM 713 C CA . PHE A 1 90 ? 1.936 -0.197 -7.406 1.00 95.44 90 PHE A CA 1
ATOM 714 C C . PHE A 1 90 ? 2.857 0.279 -6.279 1.00 95.44 90 PHE A C 1
ATOM 716 O O . PHE A 1 90 ? 2.381 0.598 -5.190 1.00 95.44 90 PHE A O 1
ATOM 723 N N . LEU A 1 91 ? 4.160 0.383 -6.549 1.00 94.88 91 LEU A N 1
ATOM 724 C CA . LEU A 1 91 ? 5.113 0.933 -5.593 1.00 94.88 91 LEU A CA 1
ATOM 725 C C . LEU A 1 91 ? 4.822 2.393 -5.256 1.00 94.88 91 LEU A C 1
ATOM 727 O O . LEU A 1 91 ? 4.874 2.757 -4.086 1.00 94.88 91 LEU A O 1
ATOM 731 N N . LEU A 1 92 ? 4.551 3.225 -6.266 1.00 95.50 92 LEU A N 1
ATOM 732 C CA . LEU A 1 92 ? 4.297 4.645 -6.048 1.00 95.50 92 LEU A CA 1
ATOM 733 C C . LEU A 1 92 ? 3.032 4.830 -5.208 1.00 95.50 92 LEU A C 1
ATOM 735 O O . LEU A 1 92 ? 3.066 5.551 -4.220 1.00 95.50 92 LEU A O 1
ATOM 739 N N . ARG A 1 93 ? 1.963 4.098 -5.541 1.00 95.50 93 ARG A N 1
ATOM 740 C CA . ARG A 1 93 ? 0.716 4.040 -4.770 1.00 95.50 93 ARG A CA 1
ATOM 741 C C . ARG A 1 93 ? 0.983 3.711 -3.298 1.00 95.50 93 ARG A C 1
ATOM 743 O O . ARG A 1 93 ? 0.604 4.474 -2.414 1.00 95.50 93 ARG A O 1
ATOM 750 N N . ALA A 1 94 ? 1.689 2.613 -3.030 1.00 96.25 94 ALA A N 1
ATOM 751 C CA . ALA A 1 94 ? 2.027 2.205 -1.667 1.00 96.25 94 ALA A CA 1
ATOM 752 C C . ALA A 1 94 ? 2.951 3.217 -0.959 1.00 96.25 94 ALA A C 1
ATOM 754 O O . ALA A 1 94 ? 2.743 3.528 0.211 1.00 96.25 94 ALA A O 1
ATOM 755 N N . GLY A 1 95 ? 3.943 3.767 -1.660 1.00 95.19 95 GLY A N 1
ATOM 756 C CA . GLY A 1 95 ? 4.871 4.761 -1.122 1.00 95.19 95 GLY A CA 1
ATOM 757 C C . GLY A 1 95 ? 4.186 6.078 -0.754 1.00 95.19 95 GLY A C 1
ATOM 758 O O . GLY A 1 95 ? 4.463 6.630 0.307 1.00 95.19 95 GLY A O 1
ATOM 759 N N . SER A 1 96 ? 3.243 6.556 -1.570 1.00 95.69 96 SER A N 1
ATOM 760 C CA . SER A 1 96 ? 2.430 7.736 -1.258 1.00 95.69 96 SER A CA 1
ATOM 761 C C . SER A 1 96 ? 1.586 7.528 0.001 1.00 95.69 96 SER A C 1
ATOM 763 O O . SER A 1 96 ? 1.568 8.400 0.867 1.00 95.69 96 SER A O 1
ATOM 765 N N . LEU A 1 97 ? 0.957 6.358 0.150 1.00 97.44 97 LEU A N 1
ATOM 766 C CA . LEU A 1 97 ? 0.218 5.998 1.367 1.00 97.44 97 LEU A CA 1
ATOM 767 C C . LEU A 1 97 ? 1.135 5.937 2.592 1.00 97.44 97 LEU A C 1
ATOM 769 O O . LEU A 1 97 ? 0.771 6.415 3.662 1.00 97.44 97 LEU A O 1
ATOM 773 N N . ALA A 1 98 ? 2.360 5.434 2.433 1.00 96.56 98 ALA A N 1
ATOM 774 C CA . ALA A 1 98 ? 3.335 5.443 3.513 1.00 96.56 98 ALA A CA 1
ATOM 775 C C . ALA A 1 98 ? 3.713 6.867 3.942 1.00 96.56 98 ALA A C 1
ATOM 777 O O . ALA A 1 98 ? 3.815 7.135 5.133 1.00 96.56 98 ALA A O 1
ATOM 778 N N . VAL A 1 99 ? 3.904 7.792 2.998 1.00 94.19 99 VAL A N 1
ATOM 779 C CA . VAL A 1 99 ? 4.202 9.199 3.313 1.00 94.19 99 VAL A CA 1
ATOM 780 C C . VAL A 1 99 ? 3.034 9.850 4.057 1.00 94.19 99 VAL A C 1
ATOM 782 O O . VAL A 1 99 ? 3.256 10.490 5.082 1.00 94.19 99 VAL A O 1
ATOM 785 N N . LEU A 1 100 ? 1.799 9.646 3.589 1.00 94.81 100 LEU A N 1
ATOM 786 C CA . LEU A 1 100 ? 0.597 10.172 4.247 1.00 94.81 100 LEU A CA 1
ATOM 787 C C . LEU A 1 100 ? 0.373 9.563 5.641 1.00 94.81 100 LEU A C 1
ATOM 789 O O . LEU A 1 100 ? -0.116 10.249 6.533 1.00 94.81 100 LEU A O 1
ATOM 793 N N . GLY A 1 101 ? 0.755 8.300 5.837 1.00 95.44 101 GLY A N 1
ATOM 794 C CA . GLY A 1 101 ? 0.613 7.567 7.095 1.00 95.44 101 GLY A CA 1
ATOM 795 C C . GLY A 1 101 ? 1.793 7.666 8.064 1.00 95.44 101 GLY A C 1
ATOM 796 O O . GLY A 1 101 ? 1.871 6.861 8.988 1.00 95.44 101 GLY A O 1
ATOM 797 N N . ASP A 1 102 ? 2.739 8.586 7.847 1.00 94.50 102 ASP A N 1
ATOM 798 C CA . ASP A 1 102 ? 3.965 8.722 8.657 1.00 94.50 102 ASP A CA 1
ATOM 799 C C . ASP A 1 102 ? 4.808 7.423 8.738 1.00 94.50 102 ASP A C 1
ATOM 801 O O . ASP A 1 102 ? 5.388 7.040 9.755 1.00 94.50 102 ASP A O 1
ATOM 805 N N . LYS A 1 103 ? 4.865 6.700 7.616 1.00 94.25 103 LYS A N 1
ATOM 806 C CA . LYS A 1 103 ? 5.641 5.468 7.383 1.00 94.25 103 LYS A CA 1
ATOM 807 C C . LYS A 1 103 ? 6.706 5.643 6.300 1.00 94.25 103 LYS A C 1
ATOM 809 O O . LYS A 1 103 ? 7.160 4.667 5.707 1.00 94.25 103 LYS A O 1
ATOM 814 N N . GLY A 1 104 ? 7.148 6.877 6.048 1.00 90.38 104 GLY A N 1
ATOM 815 C CA . GLY A 1 104 ? 8.145 7.178 5.013 1.00 90.38 104 GLY A CA 1
ATOM 816 C C . GLY A 1 104 ? 9.457 6.397 5.176 1.00 90.38 104 GLY A C 1
ATOM 817 O O . GLY A 1 104 ? 9.988 5.891 4.192 1.00 90.38 104 GLY A O 1
ATOM 818 N N . ALA A 1 105 ? 9.941 6.223 6.411 1.00 90.50 105 ALA A N 1
ATOM 819 C CA . ALA A 1 105 ? 11.138 5.422 6.693 1.00 90.50 105 ALA A CA 1
ATOM 820 C C . ALA A 1 105 ? 10.940 3.925 6.380 1.00 90.50 105 ALA A C 1
ATOM 822 O O . ALA A 1 105 ? 11.839 3.274 5.848 1.00 90.50 105 ALA A O 1
ATOM 823 N N . ASP A 1 106 ? 9.750 3.383 6.650 1.00 91.94 106 ASP A N 1
ATOM 824 C CA . ASP A 1 106 ? 9.418 1.992 6.330 1.00 91.94 106 ASP A CA 1
ATOM 825 C C . ASP A 1 106 ? 9.330 1.779 4.811 1.00 91.94 106 ASP A C 1
ATOM 827 O O . ASP A 1 106 ? 9.731 0.726 4.313 1.00 91.94 106 ASP A O 1
ATOM 831 N N . ALA A 1 107 ? 8.815 2.767 4.069 1.00 92.12 107 ALA A N 1
ATOM 832 C CA . ALA A 1 107 ? 8.781 2.741 2.608 1.00 92.12 107 ALA A CA 1
ATOM 833 C C . ALA A 1 107 ? 10.181 2.849 1.996 1.00 92.12 107 ALA A C 1
ATOM 835 O O . ALA A 1 107 ? 10.495 2.093 1.080 1.00 92.12 107 ALA A O 1
ATOM 836 N N . GLU A 1 108 ? 11.032 3.728 2.527 1.00 91.31 108 GLU A N 1
ATOM 837 C CA . GLU A 1 108 ? 12.445 3.828 2.151 1.00 91.31 108 GLU A CA 1
ATOM 838 C C . GLU A 1 108 ? 13.138 2.470 2.319 1.00 91.31 108 GLU A C 1
ATOM 840 O O . GLU A 1 108 ? 13.653 1.910 1.350 1.00 91.31 108 GLU A O 1
ATOM 845 N N . GLN A 1 109 ? 13.045 1.874 3.513 1.00 90.69 109 GLN A N 1
ATOM 846 C CA . GLN A 1 109 ? 13.648 0.574 3.799 1.00 90.69 109 GLN A CA 1
ATOM 847 C C . GLN A 1 109 ? 13.080 -0.548 2.913 1.00 90.69 109 GLN A C 1
ATOM 849 O O . GLN A 1 109 ? 13.806 -1.462 2.516 1.00 90.69 109 GLN A O 1
ATOM 854 N N . TRP A 1 110 ? 11.780 -0.515 2.615 1.00 91.00 110 TRP A N 1
ATOM 855 C CA . TRP A 1 110 ? 11.149 -1.492 1.730 1.00 91.00 110 TRP A CA 1
ATOM 856 C C . TRP A 1 110 ? 11.676 -1.377 0.293 1.00 91.00 110 TRP A C 1
ATOM 858 O O . TRP A 1 110 ? 12.097 -2.382 -0.279 1.00 91.00 110 TRP A O 1
ATOM 868 N N . LEU A 1 111 ? 11.752 -0.162 -0.258 1.00 89.88 111 LEU A N 1
ATOM 869 C CA . LEU A 1 111 ? 12.294 0.098 -1.597 1.00 89.88 111 LEU A CA 1
ATOM 870 C C . LEU A 1 111 ? 13.796 -0.194 -1.716 1.00 89.88 111 LEU A C 1
ATOM 872 O O . LEU A 1 111 ? 14.290 -0.411 -2.821 1.00 89.88 111 LEU A O 1
ATOM 876 N N . GLU A 1 112 ? 14.539 -0.179 -0.609 1.00 88.75 112 GLU A N 1
ATOM 877 C CA . GLU A 1 112 ? 15.949 -0.566 -0.604 1.00 88.75 112 GLU A CA 1
ATOM 878 C C . GLU A 1 112 ? 16.180 -2.073 -0.680 1.00 88.75 112 GLU A C 1
ATOM 880 O O . GLU A 1 112 ? 17.157 -2.496 -1.301 1.00 88.75 112 GLU A O 1
ATOM 885 N N . LYS A 1 113 ? 15.316 -2.865 -0.037 1.00 87.38 113 LYS A N 1
ATOM 886 C CA . LYS A 1 113 ? 15.435 -4.330 0.017 1.00 87.38 113 LYS A CA 1
ATOM 887 C C . LYS A 1 113 ? 14.953 -5.006 -1.263 1.00 87.38 113 LYS A C 1
ATOM 889 O O . LYS A 1 113 ? 15.455 -6.070 -1.611 1.00 87.38 113 LYS A O 1
ATOM 894 N N . GLU A 1 114 ? 13.978 -4.406 -1.934 1.00 81.00 114 GLU A N 1
ATOM 895 C CA . GLU A 1 114 ? 13.413 -4.933 -3.173 1.00 81.00 114 GLU A CA 1
ATOM 896 C C . GLU A 1 114 ? 14.306 -4.615 -4.387 1.00 81.00 114 GLU A C 1
ATOM 898 O O . GLU A 1 114 ? 14.918 -3.542 -4.450 1.00 81.00 114 GLU A O 1
ATOM 903 N N . PRO A 1 115 ? 14.360 -5.501 -5.401 1.00 80.88 115 PRO A N 1
ATOM 904 C CA . PRO A 1 115 ? 15.015 -5.182 -6.659 1.00 80.88 115 PRO A CA 1
ATOM 905 C C . PRO A 1 115 ? 14.330 -3.980 -7.317 1.00 80.88 115 PRO A C 1
ATOM 907 O O . PRO A 1 115 ? 13.093 -3.850 -7.322 1.00 80.88 115 PRO A O 1
ATOM 910 N N . TRP A 1 116 ? 15.160 -3.091 -7.870 1.00 84.50 116 TRP A N 1
ATOM 911 C CA . TRP A 1 116 ? 14.676 -1.910 -8.575 1.00 84.50 116 TRP A CA 1
ATOM 912 C C . TRP A 1 116 ? 13.843 -2.325 -9.786 1.00 84.50 116 TRP A C 1
ATOM 914 O O . TRP A 1 116 ? 14.161 -3.300 -10.463 1.00 84.50 116 TRP A O 1
ATOM 924 N N . VAL A 1 117 ? 12.759 -1.596 -10.046 1.00 85.31 117 VAL A N 1
ATOM 925 C CA . VAL A 1 117 ? 11.885 -1.886 -11.183 1.00 85.31 117 VAL A CA 1
ATOM 926 C C . VAL A 1 117 ? 12.580 -1.432 -12.463 1.00 85.31 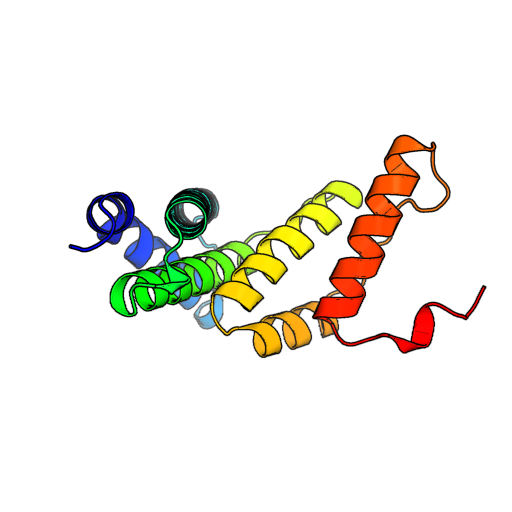117 VAL A C 1
ATOM 928 O O . VAL A 1 117 ? 12.922 -0.259 -12.600 1.00 85.31 117 VAL A O 1
ATOM 931 N N . GLU A 1 118 ? 12.751 -2.346 -13.415 1.00 87.12 118 GLU A N 1
ATOM 932 C CA . GLU A 1 118 ? 13.257 -2.037 -14.755 1.00 87.12 118 GLU A CA 1
ATOM 933 C C . GLU A 1 118 ? 12.160 -1.357 -15.584 1.00 87.12 118 GLU A C 1
ATOM 935 O O . GLU A 1 118 ? 11.454 -1.973 -16.383 1.00 87.12 118 GLU A O 1
ATOM 940 N N . LEU A 1 119 ? 11.957 -0.065 -15.328 1.00 86.44 119 LEU A N 1
ATOM 941 C CA . LEU A 1 119 ? 10.952 0.733 -16.018 1.00 86.44 119 LEU A CA 1
ATOM 942 C C . LEU A 1 119 ? 11.337 0.926 -17.498 1.00 86.44 119 LEU A C 1
ATOM 944 O O . LEU A 1 119 ? 12.511 1.143 -17.805 1.00 86.44 119 LEU A O 1
ATOM 948 N N . PRO A 1 120 ? 10.370 0.898 -18.435 1.00 86.06 120 PRO A N 1
ATOM 949 C CA . PRO A 1 120 ? 10.647 0.940 -19.870 1.00 86.06 120 PRO A CA 1
ATOM 950 C C . PRO A 1 120 ? 10.951 2.370 -20.352 1.00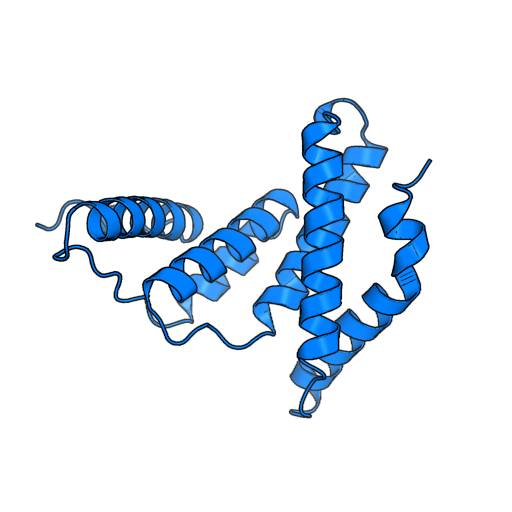 86.06 120 PRO A C 1
ATOM 952 O O . PRO A 1 120 ? 10.179 2.965 -21.105 1.00 86.06 120 PRO A O 1
ATOM 955 N N . ILE A 1 121 ? 12.074 2.943 -19.919 1.00 79.69 121 ILE A N 1
ATOM 956 C CA . ILE A 1 121 ? 12.468 4.324 -20.241 1.00 79.69 121 ILE A CA 1
ATOM 957 C C . ILE A 1 121 ? 12.757 4.478 -21.748 1.00 79.69 121 ILE A C 1
ATOM 959 O O . ILE A 1 121 ? 12.350 5.464 -22.355 1.00 79.69 121 ILE A O 1
ATOM 963 N N . ASP A 1 122 ? 13.313 3.462 -22.408 1.00 78.56 122 ASP A N 1
ATOM 964 C CA . ASP A 1 122 ? 13.642 3.517 -23.844 1.00 78.56 122 ASP A CA 1
ATOM 965 C C . ASP A 1 122 ? 12.476 3.159 -24.785 1.00 78.56 122 ASP A C 1
ATOM 967 O O . ASP A 1 122 ? 12.659 2.951 -25.983 1.00 78.56 122 ASP A O 1
ATOM 971 N N . SER A 1 123 ? 11.246 3.110 -24.272 1.00 83.88 123 SER A N 1
ATOM 972 C CA . SER A 1 123 ? 10.060 2.713 -25.044 1.00 83.88 123 SER A CA 1
ATOM 973 C C . SER A 1 123 ? 9.369 3.878 -25.774 1.00 83.88 123 SER A C 1
ATOM 975 O O . SER A 1 123 ? 9.866 5.008 -25.790 1.00 83.88 123 SER A O 1
ATOM 977 N N . GLU A 1 124 ? 8.219 3.588 -26.396 1.00 88.06 124 GLU A N 1
ATOM 978 C CA . GLU A 1 124 ? 7.297 4.565 -26.991 1.00 88.06 124 GLU A CA 1
ATOM 979 C C . GLU A 1 124 ? 7.006 5.735 -26.044 1.00 88.06 124 GLU A C 1
ATOM 981 O O . GLU A 1 124 ? 6.865 5.542 -24.835 1.00 88.06 124 GLU A O 1
ATOM 986 N N . TRP A 1 125 ? 6.827 6.935 -26.605 1.00 88.69 125 TRP A N 1
ATOM 987 C CA . TRP A 1 125 ? 6.670 8.192 -25.858 1.00 88.69 125 TRP A CA 1
ATOM 988 C C . TRP A 1 125 ? 5.776 8.072 -24.614 1.00 88.69 125 TRP A C 1
ATOM 990 O O . TRP A 1 125 ? 6.198 8.409 -23.514 1.00 88.69 125 TRP A O 1
ATOM 1000 N N . HIS A 1 126 ? 4.565 7.529 -24.764 1.00 86.19 126 HIS A N 1
ATOM 1001 C CA . HIS A 1 126 ? 3.596 7.426 -23.671 1.00 86.19 126 HIS A CA 1
ATOM 1002 C C . HIS A 1 126 ? 4.080 6.539 -22.510 1.00 86.19 126 HIS A C 1
ATOM 1004 O O . HIS A 1 126 ? 3.853 6.871 -21.347 1.00 86.19 126 HIS A O 1
ATOM 1010 N N . LYS A 1 127 ? 4.764 5.428 -22.804 1.00 86.88 127 LYS A N 1
ATOM 1011 C CA . LYS A 1 127 ? 5.329 4.529 -21.787 1.00 86.88 127 LYS A CA 1
ATOM 1012 C C . LYS A 1 127 ? 6.574 5.133 -21.153 1.00 86.88 127 LYS A C 1
ATOM 1014 O O . LYS A 1 127 ? 6.708 5.067 -19.935 1.00 86.88 127 LYS A O 1
ATOM 1019 N N . ARG A 1 128 ? 7.422 5.785 -21.954 1.00 89.50 128 ARG A N 1
ATOM 1020 C CA . ARG A 1 128 ? 8.590 6.532 -21.478 1.00 89.50 128 ARG A CA 1
ATOM 1021 C C . ARG A 1 128 ? 8.201 7.626 -20.492 1.00 89.50 128 ARG A C 1
ATOM 1023 O O . ARG A 1 128 ? 8.779 7.686 -19.417 1.00 89.50 128 ARG A O 1
ATOM 1030 N N . THR A 1 129 ? 7.199 8.448 -20.808 1.00 89.88 129 THR A N 1
ATOM 1031 C CA . THR A 1 129 ? 6.750 9.525 -19.911 1.00 89.88 129 THR A CA 1
ATOM 1032 C C . THR A 1 129 ? 6.330 8.977 -18.549 1.00 89.88 129 THR A C 1
ATOM 1034 O O . THR A 1 129 ? 6.787 9.472 -17.520 1.00 89.88 129 THR A O 1
ATOM 1037 N N . TRP A 1 130 ? 5.509 7.924 -18.527 1.00 91.62 130 TRP A N 1
ATOM 1038 C CA . TRP A 1 130 ? 5.107 7.285 -17.274 1.00 91.62 130 TRP A CA 1
ATOM 1039 C C . TRP A 1 130 ? 6.287 6.652 -16.539 1.00 91.62 130 TRP A C 1
ATOM 1041 O O . TRP A 1 130 ? 6.415 6.850 -15.335 1.00 91.62 130 TRP A O 1
ATOM 1051 N N . ALA A 1 131 ? 7.166 5.943 -17.250 1.00 91.31 131 ALA A N 1
ATOM 1052 C CA . ALA A 1 131 ? 8.375 5.356 -16.683 1.00 91.31 131 ALA A CA 1
ATOM 1053 C C . ALA A 1 131 ? 9.250 6.417 -15.998 1.00 91.31 131 ALA A C 1
ATOM 1055 O O . ALA A 1 131 ? 9.657 6.219 -14.860 1.00 91.31 131 ALA A O 1
ATOM 1056 N N . THR A 1 132 ? 9.478 7.567 -16.637 1.00 91.38 132 THR A N 1
ATOM 1057 C CA . THR A 1 132 ? 10.268 8.660 -16.056 1.00 91.38 132 THR A CA 1
ATOM 1058 C C . THR A 1 132 ? 9.606 9.252 -14.813 1.00 91.38 132 THR A C 1
ATOM 1060 O O . THR A 1 132 ? 10.277 9.446 -13.804 1.00 91.38 132 THR A O 1
ATOM 1063 N N . VAL A 1 133 ? 8.294 9.514 -14.849 1.00 92.31 133 VAL A N 1
ATOM 1064 C CA . VAL A 1 133 ? 7.568 10.045 -13.681 1.00 92.31 133 VAL A CA 1
ATOM 1065 C C . VAL A 1 133 ? 7.653 9.069 -12.506 1.00 92.31 133 VAL A C 1
ATOM 1067 O O . VAL A 1 133 ? 7.978 9.477 -11.393 1.00 92.31 133 VAL A O 1
ATOM 1070 N N . LEU A 1 134 ? 7.403 7.782 -12.754 1.00 93.38 134 LEU A N 1
ATOM 1071 C CA . LEU A 1 134 ? 7.494 6.741 -11.732 1.00 93.38 134 LEU A CA 1
ATOM 1072 C C . LEU A 1 134 ? 8.915 6.642 -11.164 1.00 93.38 134 LEU A C 1
ATOM 1074 O O . LEU A 1 134 ? 9.073 6.645 -9.947 1.00 93.38 134 LEU A O 1
ATOM 1078 N N . ASP A 1 135 ? 9.939 6.604 -12.018 1.00 91.12 135 ASP A N 1
ATOM 1079 C CA . ASP A 1 135 ? 11.338 6.484 -11.593 1.00 91.12 135 ASP A CA 1
ATOM 1080 C C . ASP A 1 135 ? 11.755 7.652 -10.685 1.00 91.12 135 ASP A C 1
ATOM 1082 O O . ASP A 1 135 ? 12.297 7.428 -9.602 1.00 91.12 135 ASP A O 1
ATOM 1086 N N . VAL A 1 136 ? 11.419 8.891 -11.062 1.00 91.69 136 VAL A N 1
ATOM 1087 C CA . VAL A 1 136 ? 11.738 10.089 -10.268 1.00 91.69 136 VAL A CA 1
ATOM 1088 C C . VAL A 1 136 ? 11.084 10.036 -8.888 1.00 91.69 136 VAL A C 1
ATOM 1090 O O . VAL A 1 136 ? 11.766 10.225 -7.878 1.00 91.69 136 VAL A O 1
ATOM 1093 N N . TRP A 1 137 ? 9.781 9.752 -8.814 1.00 93.12 137 TRP A N 1
ATOM 1094 C CA . TRP A 1 137 ? 9.079 9.711 -7.529 1.00 93.12 137 TRP A CA 1
ATOM 1095 C C . TRP A 1 137 ? 9.549 8.561 -6.639 1.00 93.12 137 TRP A C 1
ATOM 1097 O O . TRP A 1 137 ? 9.737 8.752 -5.438 1.00 93.12 137 TRP A O 1
ATOM 1107 N N . LEU A 1 138 ? 9.801 7.380 -7.207 1.00 92.31 138 LEU A N 1
ATOM 1108 C CA . LEU A 1 138 ? 10.316 6.244 -6.443 1.00 92.31 138 LEU A CA 1
ATOM 1109 C C . LEU A 1 138 ? 11.718 6.520 -5.892 1.00 92.31 138 LEU A C 1
ATOM 1111 O O . LEU A 1 138 ? 12.008 6.162 -4.749 1.00 92.31 138 LEU A O 1
ATOM 1115 N N . ARG A 1 139 ? 12.583 7.193 -6.662 1.00 90.62 139 ARG A N 1
ATOM 1116 C CA . ARG A 1 139 ? 13.909 7.624 -6.187 1.00 90.62 139 ARG A CA 1
ATOM 1117 C C . ARG A 1 139 ? 13.810 8.649 -5.068 1.00 90.62 139 ARG A C 1
ATOM 1119 O O . ARG A 1 139 ? 14.577 8.561 -4.109 1.00 90.62 139 ARG A O 1
ATOM 1126 N N . LEU A 1 140 ? 12.860 9.580 -5.174 1.00 89.75 140 LEU A N 1
ATOM 1127 C CA . LEU A 1 140 ? 12.596 10.581 -4.144 1.00 89.75 140 LEU A CA 1
ATOM 1128 C C . LEU A 1 140 ? 12.180 9.919 -2.823 1.00 89.75 140 LEU A C 1
ATOM 1130 O O . LEU A 1 140 ? 12.761 10.220 -1.784 1.00 89.75 140 LEU A O 1
ATOM 1134 N N . ILE A 1 141 ? 11.239 8.970 -2.868 1.00 88.38 141 ILE A N 1
ATOM 1135 C CA . ILE A 1 141 ? 10.776 8.229 -1.681 1.00 88.38 141 ILE A CA 1
ATOM 1136 C C . ILE A 1 141 ? 11.911 7.387 -1.083 1.00 88.38 141 ILE A C 1
ATOM 1138 O O . ILE A 1 141 ? 12.079 7.353 0.132 1.00 88.38 141 ILE A O 1
ATOM 1142 N N . ARG A 1 142 ? 12.742 6.763 -1.926 1.00 85.94 142 ARG A N 1
ATOM 1143 C CA . ARG A 1 142 ? 13.942 6.025 -1.496 1.00 85.94 142 ARG A CA 1
ATOM 1144 C C . ARG A 1 142 ? 15.076 6.940 -0.999 1.00 85.94 142 ARG A C 1
ATOM 1146 O O . ARG A 1 142 ? 16.096 6.441 -0.542 1.00 85.94 142 ARG A O 1
ATOM 1153 N N . LYS A 1 143 ? 14.949 8.266 -1.133 1.00 80.38 143 LYS A N 1
ATOM 1154 C CA . LYS A 1 143 ? 16.002 9.261 -0.849 1.00 80.38 143 LYS A CA 1
ATOM 1155 C C . LYS A 1 143 ? 17.327 9.024 -1.596 1.00 80.38 143 LYS A C 1
ATOM 1157 O O . LYS A 1 143 ? 18.381 9.485 -1.160 1.00 80.38 143 LYS A O 1
ATOM 1162 N N . ARG A 1 144 ? 17.297 8.370 -2.764 1.00 62.81 144 ARG A N 1
ATOM 1163 C CA . ARG A 1 144 ? 18.471 8.209 -3.647 1.00 62.81 144 ARG A CA 1
ATOM 1164 C C . ARG A 1 144 ? 18.432 9.229 -4.782 1.00 62.81 144 ARG A C 1
ATOM 1166 O O . ARG A 1 144 ? 17.914 8.948 -5.859 1.00 62.81 144 ARG A O 1
ATOM 1173 N N . TYR A 1 145 ? 18.997 10.410 -4.543 1.00 52.91 145 TYR A N 1
ATOM 1174 C CA . TYR A 1 145 ? 19.053 11.498 -5.531 1.00 52.91 145 TYR A CA 1
ATOM 1175 C C . TYR A 1 145 ? 20.311 11.477 -6.422 1.00 52.91 145 TYR A C 1
ATOM 1177 O O . TYR A 1 145 ? 20.334 12.141 -7.454 1.00 52.91 145 TYR A O 1
ATOM 1185 N N . THR A 1 146 ? 21.357 10.727 -6.059 1.00 45.62 146 THR A N 1
ATOM 1186 C CA . THR A 1 146 ? 22.691 10.829 -6.685 1.00 45.62 146 THR A CA 1
ATOM 1187 C C . THR A 1 146 ? 22.836 10.171 -8.060 1.00 45.62 146 THR A C 1
ATOM 1189 O O . THR A 1 146 ? 23.797 10.476 -8.757 1.00 45.62 146 THR A O 1
ATOM 1192 N N . ASP A 1 147 ? 21.891 9.333 -8.491 1.00 51.56 147 ASP A N 1
ATOM 1193 C CA . ASP A 1 147 ? 22.019 8.566 -9.746 1.00 51.56 147 ASP A CA 1
ATOM 1194 C C . ASP A 1 147 ? 21.312 9.219 -10.950 1.00 51.56 147 ASP A C 1
ATOM 1196 O O . ASP A 1 147 ? 21.378 8.704 -12.061 1.00 51.56 147 ASP A O 1
ATOM 1200 N N . LEU A 1 148 ? 20.651 10.369 -10.765 1.00 54.12 148 LEU A N 1
ATOM 1201 C CA . LEU A 1 148 ? 19.947 11.096 -11.838 1.00 54.12 148 LEU A CA 1
ATOM 1202 C C . LEU A 1 148 ? 20.896 11.802 -12.834 1.00 54.12 148 LEU A C 1
ATOM 1204 O O . LEU A 1 148 ? 20.425 12.401 -13.797 1.00 54.12 148 LEU A O 1
ATOM 1208 N N . GLY A 1 149 ? 22.214 11.754 -12.600 1.00 43.22 149 GLY A N 1
ATOM 1209 C CA . GLY A 1 149 ? 23.238 12.455 -13.386 1.00 43.22 149 GLY A CA 1
ATOM 1210 C C . GLY A 1 149 ? 24.276 11.567 -14.079 1.00 43.22 149 GLY A C 1
ATOM 1211 O O . GLY A 1 149 ? 25.273 12.098 -14.557 1.00 43.22 149 GLY A O 1
ATOM 1212 N N . ALA A 1 150 ? 24.088 10.245 -14.118 1.00 38.03 150 ALA A N 1
ATOM 1213 C CA . ALA A 1 150 ? 24.984 9.327 -14.826 1.00 38.03 150 ALA A CA 1
ATOM 1214 C C . ALA A 1 150 ? 24.323 8.809 -16.115 1.00 38.03 150 ALA A C 1
ATOM 1216 O O . ALA A 1 150 ? 23.940 7.643 -16.202 1.00 38.03 150 ALA A O 1
ATOM 1217 N N . VAL A 1 151 ? 24.172 9.702 -17.097 1.00 37.88 151 VAL A N 1
ATOM 1218 C CA . VAL A 1 151 ? 23.938 9.379 -18.515 1.00 37.88 151 VAL A CA 1
ATOM 1219 C C . VAL A 1 151 ? 24.922 10.188 -19.343 1.00 37.88 151 VAL A C 1
ATOM 1221 O O . VAL A 1 151 ? 25.027 11.407 -19.075 1.00 37.88 151 VAL A O 1
#

Sequence (151 aa):
MSHWLLEEQEEMRQQALKQVQLAQNSHKQADEKLIRRAADVLEMAVLDLVLEDAVHDEQRQRELQLAAADAFCLLRALPRPADPLDAGKFLLRAGSLAVLGDKGADAEQWLEKEPWVELPIDSEWHKRTWATVLDVWLRLIRKRYTDLGAV